Protein AF-A0A1V6I332-F1 (afdb_monomer)

Solvent-accessible surface area (backbone atoms only — not comparable to full-atom values): 6057 Å² total; per-residue (Å²): 134,93,78,74,66,45,33,38,35,28,44,99,87,45,83,75,46,54,24,52,80,88,36,74,73,54,92,94,61,87,78,92,80,90,77,53,71,57,43,47,70,26,40,96,74,35,56,87,47,62,76,61,96,73,86,84,90,70,95,74,50,70,67,56,54,52,52,52,52,51,51,55,33,49,78,67,78,43,82,92,74,92,71,96,77,66,43,69,42,82,103

Sequence (91 aa):
MPIAGLQIIANATTLRRALINGKEIAENQYYWVATSNYLANGGDNLTGLLNPIKRIDTPFLIRDIIIEHYKLLTSQNKTAFAKIDGRFMYE

Structure (mmCIF, N/CA/C/O backbone):
data_AF-A0A1V6I332-F1
#
_entry.id   AF-A0A1V6I332-F1
#
loop_
_atom_site.group_PDB
_atom_site.id
_atom_site.type_symbol
_atom_site.label_atom_id
_atom_site.label_alt_id
_atom_site.label_comp_id
_atom_site.label_asym_id
_atom_site.label_entity_id
_atom_site.label_seq_id
_atom_site.pdbx_PDB_ins_code
_atom_site.Cartn_x
_atom_site.Cartn_y
_atom_site.Cartn_z
_atom_site.occupancy
_atom_site.B_iso_or_equiv
_atom_site.auth_seq_id
_atom_site.auth_comp_id
_atom_site.auth_asym_id
_atom_site.auth_atom_id
_atom_site.pdbx_PDB_model_num
ATOM 1 N N . MET A 1 1 ? 8.005 0.775 4.599 1.00 70.94 1 MET A N 1
ATOM 2 C CA . MET A 1 1 ? 6.594 1.093 4.279 1.00 70.94 1 MET A CA 1
ATO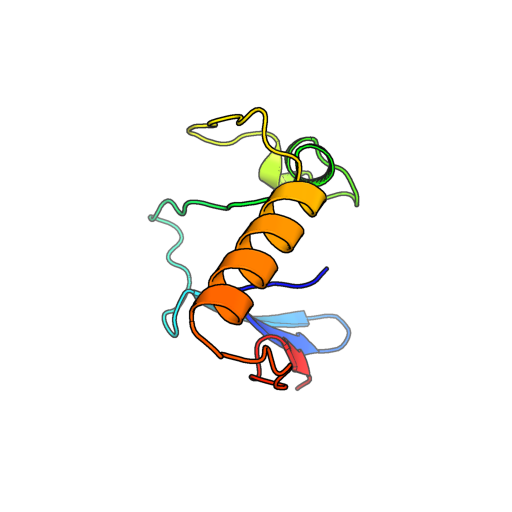M 3 C C . MET A 1 1 ? 5.727 -0.161 4.421 1.00 70.94 1 MET A C 1
ATOM 5 O O . MET A 1 1 ? 6.110 -1.184 3.863 1.00 70.94 1 MET A O 1
ATOM 9 N N . PRO A 1 2 ? 4.628 -0.149 5.199 1.00 87.44 2 PRO A N 1
ATOM 10 C CA . PRO A 1 2 ? 3.693 -1.275 5.243 1.00 87.44 2 PRO A CA 1
ATOM 11 C C . PRO A 1 2 ? 2.937 -1.396 3.912 1.00 87.44 2 PRO A C 1
ATOM 13 O O . PRO A 1 2 ? 2.661 -0.390 3.263 1.00 87.44 2 PRO A O 1
ATOM 16 N N . ILE A 1 3 ? 2.583 -2.619 3.524 1.00 92.88 3 ILE A N 1
ATOM 17 C CA . ILE A 1 3 ? 1.849 -2.924 2.285 1.00 92.88 3 ILE A CA 1
ATOM 18 C C . ILE A 1 3 ? 0.623 -3.788 2.592 1.00 92.88 3 ILE A C 1
ATOM 20 O O . ILE A 1 3 ? 0.554 -4.414 3.650 1.00 92.88 3 ILE A O 1
ATOM 24 N N . ALA A 1 4 ? -0.350 -3.821 1.685 1.00 93.19 4 ALA A N 1
ATOM 25 C CA . ALA A 1 4 ? -1.520 -4.699 1.729 1.00 93.19 4 ALA A CA 1
ATOM 26 C C . ALA A 1 4 ? -1.897 -5.108 0.299 1.00 93.19 4 ALA A C 1
ATOM 28 O O . ALA A 1 4 ? -1.694 -4.331 -0.630 1.00 93.19 4 ALA A O 1
ATOM 29 N N . GLY A 1 5 ? -2.385 -6.338 0.109 1.00 93.81 5 GLY A N 1
ATOM 30 C CA . GLY A 1 5 ? -2.675 -6.901 -1.221 1.00 93.81 5 GLY A CA 1
ATOM 31 C C . GLY A 1 5 ? -1.437 -7.220 -2.075 1.00 93.81 5 GLY A C 1
ATOM 32 O O . GLY A 1 5 ? -1.566 -7.906 -3.084 1.00 93.81 5 GLY A O 1
ATOM 33 N N . LEU A 1 6 ? -0.251 -6.771 -1.653 1.00 95.25 6 LEU A N 1
ATOM 34 C CA . LEU A 1 6 ? 1.045 -7.055 -2.259 1.00 95.25 6 LEU A CA 1
ATOM 35 C C . LEU A 1 6 ? 1.833 -8.047 -1.391 1.00 95.25 6 LEU A C 1
ATOM 37 O O . LEU A 1 6 ? 1.849 -7.924 -0.163 1.00 95.25 6 LEU A O 1
ATOM 41 N N . GLN A 1 7 ? 2.516 -8.981 -2.043 1.00 96.38 7 GLN A N 1
ATOM 42 C CA . GLN A 1 7 ? 3.559 -9.817 -1.463 1.00 96.38 7 GLN A CA 1
ATOM 43 C C . GLN A 1 7 ? 4.884 -9.535 -2.174 1.00 96.38 7 GLN A C 1
ATOM 45 O O . GLN A 1 7 ? 4.942 -9.569 -3.399 1.00 96.38 7 GLN A O 1
ATOM 50 N N . ILE A 1 8 ? 5.935 -9.256 -1.408 1.00 95.62 8 ILE A N 1
ATOM 51 C CA . ILE A 1 8 ? 7.293 -8.992 -1.887 1.00 95.62 8 ILE A CA 1
ATOM 52 C C . ILE A 1 8 ? 8.215 -10.078 -1.344 1.00 95.62 8 ILE A C 1
ATOM 54 O O . ILE A 1 8 ? 8.251 -10.317 -0.138 1.00 95.62 8 ILE A O 1
ATOM 58 N N . ILE A 1 9 ? 8.985 -10.689 -2.238 1.00 95.94 9 ILE A N 1
ATOM 59 C CA . ILE A 1 9 ? 10.065 -11.616 -1.904 1.00 95.94 9 ILE A CA 1
ATOM 60 C C . ILE A 1 9 ? 11.358 -10.984 -2.406 1.00 95.94 9 ILE A C 1
ATOM 62 O O . ILE A 1 9 ? 11.495 -10.709 -3.603 1.00 95.94 9 ILE A O 1
ATOM 66 N N . ALA A 1 10 ? 12.282 -10.690 -1.499 1.00 96.31 10 ALA A N 1
ATOM 67 C CA . ALA A 1 10 ? 13.496 -9.947 -1.814 1.00 96.31 10 ALA A CA 1
ATOM 68 C C . ALA A 1 10 ? 14.658 -10.345 -0.902 1.00 96.31 10 ALA A C 1
ATOM 70 O O . ALA A 1 10 ? 14.457 -10.915 0.164 1.00 96.31 10 ALA A O 1
ATOM 71 N N . ASN A 1 11 ? 15.870 -9.988 -1.310 1.00 95.25 11 ASN A N 1
ATOM 72 C CA . ASN A 1 11 ? 17.063 -10.060 -0.473 1.00 95.25 11 ASN A CA 1
ATOM 73 C C . ASN A 1 11 ? 17.619 -8.655 -0.218 1.00 95.25 11 ASN A C 1
ATOM 75 O O . ASN A 1 11 ? 16.967 -7.663 -0.543 1.00 95.25 11 ASN A O 1
ATOM 79 N N . ALA A 1 12 ? 18.825 -8.557 0.350 1.00 92.00 12 ALA A N 1
ATOM 80 C CA . ALA A 1 12 ? 19.451 -7.278 0.689 1.00 92.00 12 ALA A CA 1
ATOM 81 C C . ALA A 1 12 ? 19.481 -6.256 -0.464 1.00 92.00 12 ALA A C 1
ATOM 83 O O . ALA A 1 12 ? 19.414 -5.057 -0.208 1.00 92.00 12 ALA A O 1
ATOM 84 N N . THR A 1 13 ? 19.595 -6.705 -1.716 1.00 93.50 13 THR A N 1
ATOM 85 C CA . THR A 1 13 ? 19.794 -5.816 -2.875 1.00 93.50 13 THR A CA 1
ATOM 86 C C . THR A 1 13 ? 18.880 -6.111 -4.060 1.00 93.50 13 THR A C 1
ATOM 88 O O . THR A 1 13 ? 18.839 -5.326 -5.003 1.00 93.50 13 THR A O 1
ATOM 91 N N . THR A 1 14 ? 18.161 -7.234 -4.047 1.00 95.31 14 THR A N 1
ATOM 92 C CA . THR A 1 14 ? 17.463 -7.762 -5.222 1.00 95.31 14 THR A CA 1
ATOM 93 C C . THR A 1 14 ? 16.010 -8.086 -4.903 1.00 95.31 14 THR A C 1
ATOM 95 O O . THR A 1 14 ? 15.721 -8.864 -3.993 1.00 95.31 14 THR A O 1
ATOM 98 N N . LEU A 1 15 ? 15.095 -7.558 -5.715 1.00 94.38 15 LEU A N 1
ATOM 99 C CA . LEU A 1 15 ? 13.711 -8.020 -5.772 1.00 94.38 15 LEU A CA 1
ATOM 100 C C . LEU A 1 15 ? 13.656 -9.354 -6.532 1.00 94.38 15 LEU A C 1
ATOM 102 O O . LEU A 1 15 ? 14.074 -9.421 -7.685 1.00 94.38 15 LEU A O 1
ATOM 106 N N . ARG A 1 16 ? 13.147 -10.415 -5.898 1.00 95.50 16 ARG A N 1
ATOM 107 C CA . ARG A 1 16 ? 12.983 -11.738 -6.528 1.00 95.50 16 ARG A CA 1
ATOM 108 C C . ARG A 1 16 ? 11.599 -11.916 -7.130 1.00 95.50 16 ARG A C 1
ATOM 110 O O . ARG A 1 16 ? 11.481 -12.471 -8.219 1.00 95.50 16 ARG A O 1
ATOM 117 N N . ARG A 1 17 ? 10.560 -11.487 -6.411 1.00 95.38 17 ARG A N 1
ATOM 118 C CA . ARG A 1 17 ? 9.166 -11.615 -6.846 1.00 95.38 17 ARG A CA 1
ATOM 119 C C . ARG A 1 17 ? 8.287 -10.557 -6.201 1.00 95.38 17 ARG A C 1
ATOM 121 O O . ARG A 1 17 ? 8.505 -10.186 -5.047 1.00 95.38 17 ARG A O 1
ATOM 128 N N . ALA A 1 18 ? 7.270 -10.123 -6.934 1.00 95.25 18 ALA A N 1
ATOM 129 C CA . ALA A 1 18 ? 6.214 -9.266 -6.425 1.00 95.25 18 ALA A CA 1
ATOM 130 C C . ALA A 1 18 ? 4.863 -9.779 -6.935 1.00 95.25 18 ALA A C 1
ATOM 132 O O . ALA A 1 18 ? 4.675 -9.945 -8.136 1.00 95.25 18 ALA A O 1
ATOM 133 N N . LEU A 1 19 ? 3.928 -10.034 -6.021 1.00 96.19 19 LEU A N 1
ATOM 134 C CA . LEU A 1 19 ? 2.616 -10.595 -6.337 1.00 96.19 19 LEU A CA 1
ATOM 135 C C . LEU A 1 19 ? 1.511 -9.673 -5.836 1.00 96.19 19 LEU A C 1
ATOM 137 O O . LEU A 1 19 ? 1.529 -9.275 -4.674 1.00 96.19 19 LEU A O 1
ATOM 141 N N . ILE A 1 20 ? 0.503 -9.406 -6.663 1.00 95.88 20 ILE A N 1
ATOM 142 C CA . ILE A 1 20 ? -0.734 -8.739 -6.246 1.00 95.88 20 ILE A CA 1
ATOM 143 C C . ILE A 1 20 ? -1.821 -9.804 -6.113 1.00 95.88 20 ILE A C 1
ATOM 145 O O . ILE A 1 20 ? -2.168 -10.478 -7.083 1.00 95.88 20 ILE A O 1
ATOM 149 N N . AS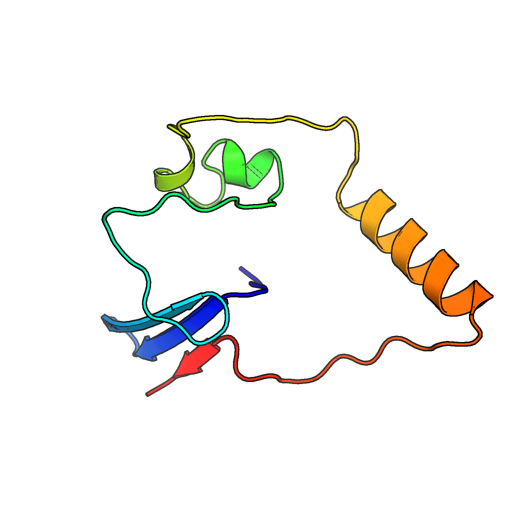N A 1 21 ? -2.354 -9.979 -4.902 1.00 92.25 21 ASN A N 1
ATOM 150 C CA . ASN A 1 21 ? -3.349 -11.008 -4.572 1.00 92.25 21 ASN A CA 1
ATOM 151 C C . ASN A 1 21 ? -2.945 -12.421 -5.048 1.00 92.25 21 ASN A C 1
ATOM 153 O O . ASN A 1 21 ? -3.765 -13.169 -5.582 1.00 92.25 21 ASN A O 1
ATOM 157 N N . GLY A 1 22 ? -1.663 -12.770 -4.889 1.00 94.00 22 GLY A N 1
ATOM 158 C CA . GLY A 1 22 ? -1.113 -14.079 -5.261 1.00 94.00 22 GLY A CA 1
ATOM 159 C C . GLY A 1 22 ? -0.835 -14.277 -6.756 1.00 94.00 22 GLY A C 1
ATOM 160 O O . GLY A 1 22 ? -0.471 -15.380 -7.152 1.00 94.00 22 GLY A O 1
ATOM 161 N N . LYS A 1 23 ? -0.992 -13.241 -7.590 1.00 95.31 23 LYS A N 1
ATOM 162 C CA . LYS A 1 23 ? -0.679 -13.279 -9.026 1.00 95.31 23 LYS A CA 1
ATOM 163 C C . LYS A 1 23 ? 0.511 -12.383 -9.343 1.00 95.31 23 LYS A C 1
ATOM 165 O O . LYS A 1 23 ? 0.642 -11.319 -8.743 1.00 95.31 23 LYS A O 1
ATOM 170 N N . GLU A 1 24 ? 1.338 -12.803 -10.296 1.00 95.50 24 GLU A N 1
ATOM 171 C CA . GLU A 1 24 ? 2.429 -11.975 -10.822 1.00 95.50 24 GLU A CA 1
ATOM 172 C C . GLU A 1 24 ? 1.892 -10.636 -11.334 1.00 95.50 24 GLU A C 1
ATOM 174 O O . GLU A 1 24 ? 0.790 -10.554 -11.891 1.00 95.50 24 GLU A O 1
ATOM 179 N N . ILE A 1 25 ? 2.677 -9.583 -11.122 1.00 94.56 25 ILE A N 1
ATOM 180 C CA . ILE A 1 25 ? 2.370 -8.262 -11.666 1.00 94.56 25 ILE A CA 1
ATOM 181 C C . ILE A 1 25 ? 2.515 -8.333 -13.186 1.00 94.56 25 ILE A C 1
ATOM 183 O O . ILE A 1 25 ? 3.552 -8.740 -13.704 1.00 94.56 25 ILE A O 1
ATOM 187 N N . ALA A 1 26 ? 1.469 -7.934 -13.904 1.00 93.75 26 ALA A N 1
ATOM 188 C CA . ALA A 1 26 ? 1.473 -7.893 -15.356 1.00 93.75 26 ALA A CA 1
ATOM 189 C C . ALA A 1 26 ? 1.777 -6.470 -15.834 1.00 93.75 26 ALA A C 1
ATOM 191 O O . ALA A 1 26 ? 1.049 -5.534 -15.507 1.00 93.75 26 ALA A O 1
ATOM 192 N N . GLU A 1 27 ? 2.827 -6.311 -16.640 1.00 89.88 27 GLU A N 1
ATOM 193 C CA . GLU A 1 27 ? 3.279 -5.000 -17.137 1.00 89.88 27 GLU A CA 1
ATOM 194 C C . GLU A 1 27 ? 2.240 -4.286 -18.013 1.00 89.88 27 GLU A C 1
ATOM 196 O O . GLU A 1 27 ? 2.220 -3.062 -18.101 1.00 89.88 27 GLU A O 1
ATOM 201 N N . ASN A 1 28 ? 1.346 -5.045 -18.645 1.00 93.88 28 ASN A N 1
ATOM 202 C CA . ASN A 1 28 ? 0.282 -4.529 -19.502 1.00 93.88 28 ASN A CA 1
ATOM 203 C C . ASN A 1 28 ? -1.045 -4.290 -18.759 1.00 93.88 28 ASN A C 1
ATOM 205 O O . ASN A 1 28 ? -2.085 -4.141 -19.4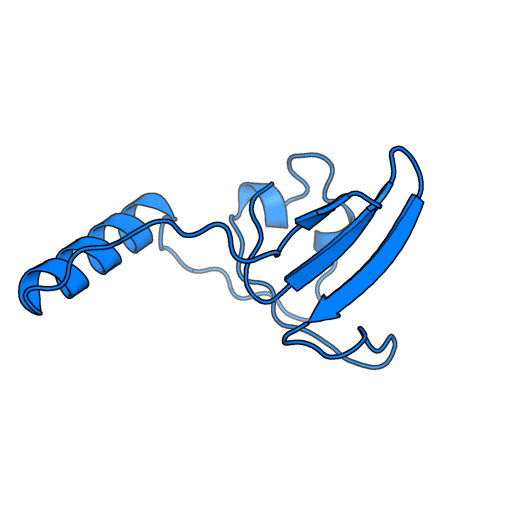03 1.00 93.88 28 ASN A O 1
ATOM 209 N N . GLN A 1 29 ? -1.032 -4.278 -17.423 1.00 94.56 29 GLN A N 1
ATOM 210 C CA . GLN A 1 29 ? -2.212 -4.027 -16.599 1.00 94.56 29 GLN A CA 1
ATOM 211 C C . GLN A 1 29 ? -2.054 -2.777 -15.738 1.00 94.56 29 GLN A C 1
ATOM 213 O O . GLN A 1 29 ? -0.961 -2.398 -15.322 1.00 94.56 29 GLN A O 1
ATOM 218 N N . TYR A 1 30 ? -3.189 -2.150 -15.436 1.00 95.06 30 TYR A N 1
ATOM 219 C CA . TYR A 1 30 ? -3.263 -1.009 -14.533 1.00 95.06 30 TYR A CA 1
ATOM 220 C C . TYR A 1 30 ? -3.849 -1.428 -13.193 1.00 95.06 30 TYR A C 1
ATOM 222 O O . TYR A 1 30 ? -4.833 -2.166 -13.130 1.00 95.06 30 TYR A O 1
ATOM 230 N N . TYR A 1 31 ? -3.261 -0.907 -12.120 1.00 95.44 31 TYR A N 1
ATOM 231 C CA . TYR A 1 31 ? -3.630 -1.240 -10.752 1.00 95.44 31 TYR A CA 1
ATOM 232 C C . TYR A 1 31 ? -4.020 0.020 -9.990 1.00 95.44 31 TYR A C 1
ATOM 234 O O . TYR A 1 31 ? -3.381 1.065 -10.108 1.00 95.44 31 TYR A O 1
ATOM 242 N N . TRP A 1 32 ? -5.063 -0.094 -9.172 1.00 95.75 32 TRP A N 1
ATOM 243 C CA . TRP A 1 32 ? -5.398 0.940 -8.203 1.00 95.75 32 TRP A CA 1
ATOM 244 C C . TRP A 1 32 ? -4.507 0.808 -6.974 1.00 95.75 32 TRP A C 1
ATOM 246 O O . TRP A 1 32 ? -4.391 -0.271 -6.395 1.00 95.75 32 TRP A O 1
ATOM 256 N N . VAL A 1 33 ? -3.926 1.928 -6.549 1.00 95.06 33 VAL A N 1
ATOM 257 C CA . VAL A 1 33 ? -3.150 2.032 -5.312 1.00 95.06 33 VAL A CA 1
ATOM 258 C C . VAL A 1 33 ? -3.850 3.023 -4.390 1.00 95.06 33 VAL A C 1
ATOM 260 O O . VAL A 1 33 ? -4.054 4.178 -4.756 1.00 95.06 33 VAL A O 1
ATOM 263 N N . ALA A 1 34 ? -4.210 2.574 -3.189 1.00 95.19 34 ALA A N 1
ATOM 264 C CA . ALA A 1 34 ? -4.674 3.447 -2.118 1.00 95.19 34 ALA A CA 1
ATOM 265 C C . ALA A 1 34 ? -3.481 3.818 -1.228 1.00 95.19 34 ALA A C 1
ATOM 267 O O . ALA A 1 34 ? -2.811 2.937 -0.691 1.00 95.19 34 ALA A O 1
ATOM 268 N N . THR A 1 35 ? -3.192 5.110 -1.087 1.00 95.50 35 THR A N 1
ATOM 269 C CA . THR A 1 35 ? -2.037 5.597 -0.319 1.00 95.50 35 THR A CA 1
ATOM 270 C C . THR A 1 35 ? -2.284 7.005 0.236 1.00 95.50 35 THR A C 1
ATOM 272 O O . THR A 1 35 ? -3.322 7.610 -0.030 1.00 95.50 35 THR A O 1
ATOM 275 N N . SER A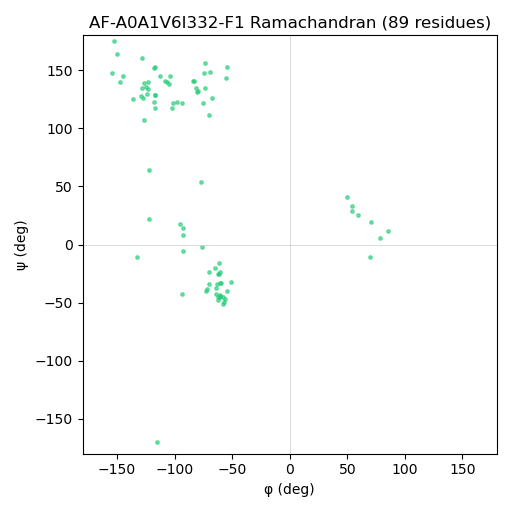 1 36 ? -1.352 7.525 1.037 1.00 95.50 36 SER A N 1
ATOM 276 C CA . SER A 1 36 ? -1.409 8.898 1.547 1.00 95.50 36 SER A CA 1
ATOM 277 C C . SER A 1 36 ? -1.086 9.917 0.456 1.00 95.50 36 SER A C 1
ATOM 279 O O . SER A 1 36 ? -0.345 9.627 -0.483 1.00 95.50 36 SER A O 1
ATOM 281 N N . ASN A 1 37 ? -1.558 11.154 0.621 1.00 95.44 37 ASN A N 1
ATOM 282 C CA . ASN A 1 37 ? -1.137 12.259 -0.241 1.00 95.44 37 ASN A CA 1
ATOM 283 C C . ASN A 1 37 ? 0.385 12.498 -0.184 1.00 95.44 37 ASN A C 1
ATOM 285 O O . ASN A 1 37 ? 0.973 12.839 -1.201 1.00 95.44 37 ASN A O 1
ATOM 289 N N . TYR A 1 38 ? 1.029 12.270 0.967 1.00 95.50 38 TYR A N 1
ATOM 290 C CA . TYR A 1 38 ? 2.482 12.358 1.121 1.00 95.50 38 TYR A CA 1
ATOM 291 C C . TYR A 1 38 ? 3.208 11.414 0.154 1.00 95.50 38 TYR A C 1
ATOM 293 O O . TYR A 1 38 ? 4.058 11.861 -0.609 1.00 95.50 38 TYR A O 1
ATOM 301 N N . LEU A 1 39 ? 2.829 10.132 0.127 1.00 96.06 39 LEU A N 1
ATOM 302 C CA . LEU A 1 39 ? 3.452 9.144 -0.759 1.00 96.06 39 LEU A CA 1
ATOM 303 C C . LEU A 1 39 ? 3.033 9.338 -2.223 1.00 96.06 39 LEU A C 1
ATOM 305 O O . LEU A 1 39 ? 3.877 9.257 -3.110 1.00 96.06 39 LEU A O 1
ATOM 309 N N . ALA A 1 40 ? 1.761 9.658 -2.487 1.00 96.06 40 ALA A N 1
ATOM 310 C CA . ALA A 1 40 ? 1.276 9.950 -3.841 1.00 96.06 40 ALA A CA 1
ATOM 311 C C . ALA A 1 40 ? 1.976 11.163 -4.480 1.00 96.06 40 ALA A C 1
ATOM 313 O O . ALA A 1 40 ? 2.060 11.256 -5.700 1.00 96.06 40 ALA A O 1
ATOM 314 N N . ASN A 1 41 ? 2.485 12.085 -3.659 1.00 96.38 41 ASN A N 1
ATOM 315 C CA . ASN A 1 41 ? 3.233 13.261 -4.098 1.00 96.38 41 ASN A CA 1
ATOM 316 C C . ASN A 1 41 ? 4.761 13.049 -4.064 1.00 96.38 41 ASN A C 1
ATOM 318 O O . ASN A 1 41 ? 5.510 14.022 -4.087 1.00 96.38 41 ASN A O 1
ATOM 322 N N . GLY A 1 42 ? 5.240 11.800 -4.007 1.00 96.38 42 GLY A N 1
ATOM 323 C CA . GLY A 1 42 ? 6.669 11.474 -4.098 1.00 96.38 42 GLY A CA 1
ATOM 324 C C . GLY A 1 42 ? 7.441 11.541 -2.779 1.00 96.38 42 GLY A C 1
ATOM 325 O O . GLY A 1 42 ? 8.670 11.465 -2.786 1.00 96.38 42 GLY A O 1
ATOM 326 N N . GLY A 1 43 ? 6.746 11.654 -1.644 1.00 96.50 43 GLY A N 1
ATOM 327 C CA . GLY A 1 43 ? 7.349 11.450 -0.329 1.00 96.50 43 GLY A CA 1
ATOM 328 C C . GLY A 1 43 ? 8.050 10.091 -0.235 1.00 96.50 43 GLY A C 1
ATOM 329 O O . GLY A 1 43 ? 7.699 9.148 -0.946 1.00 96.50 43 GLY A O 1
ATOM 330 N N . ASP A 1 44 ? 9.065 9.998 0.626 1.00 94.69 44 ASP A N 1
ATOM 331 C CA . ASP A 1 44 ? 9.918 8.804 0.772 1.00 94.69 44 ASP A CA 1
ATOM 332 C C . ASP A 1 44 ? 10.547 8.318 -0.556 1.00 94.69 44 ASP A C 1
ATOM 334 O O . ASP A 1 44 ? 10.795 7.133 -0.762 1.00 94.69 44 ASP A O 1
ATOM 338 N N . ASN A 1 45 ? 10.770 9.251 -1.492 1.00 94.88 45 ASN A N 1
ATOM 339 C CA . ASN A 1 45 ? 11.309 8.996 -2.829 1.00 94.88 45 ASN A CA 1
ATOM 340 C C . ASN A 1 45 ? 10.466 8.023 -3.687 1.00 94.88 45 ASN A C 1
ATOM 342 O O . ASN A 1 45 ? 10.982 7.409 -4.621 1.00 94.88 45 ASN A O 1
ATOM 346 N N . LEU A 1 46 ? 9.154 7.904 -3.429 1.00 93.38 46 LEU A N 1
ATOM 347 C CA . LEU A 1 46 ? 8.218 7.133 -4.264 1.00 93.38 46 LEU A CA 1
ATOM 348 C C . LEU A 1 46 ? 7.832 7.886 -5.548 1.00 93.38 46 LEU A C 1
ATOM 350 O O . LEU A 1 46 ? 6.659 8.075 -5.871 1.00 93.38 46 LEU A O 1
ATOM 354 N N . THR A 1 47 ? 8.837 8.304 -6.315 1.00 96.19 47 THR A N 1
ATOM 355 C CA . THR A 1 47 ? 8.674 9.064 -7.565 1.00 96.19 47 THR A CA 1
ATOM 356 C C . THR A 1 47 ? 7.878 8.304 -8.629 1.00 96.19 47 THR A C 1
ATOM 358 O O . THR A 1 47 ? 7.223 8.924 -9.466 1.00 96.19 47 THR A O 1
ATOM 361 N N . GLY A 1 48 ? 7.840 6.969 -8.551 1.00 92.12 48 GLY A N 1
ATOM 362 C CA . GLY A 1 48 ? 7.022 6.116 -9.419 1.00 92.12 48 GLY A CA 1
ATOM 363 C C . GLY A 1 48 ? 5.508 6.354 -9.316 1.00 92.12 48 GLY A C 1
ATOM 364 O O . GLY A 1 48 ? 4.775 5.943 -10.209 1.00 92.12 48 GLY A O 1
ATOM 365 N N . LEU A 1 49 ? 5.026 7.040 -8.271 1.00 95.19 49 LEU A N 1
ATOM 366 C CA . LEU A 1 49 ? 3.605 7.369 -8.098 1.00 95.19 49 LEU A CA 1
ATOM 367 C C . LEU A 1 49 ? 3.207 8.743 -8.661 1.00 95.19 49 LEU A C 1
ATOM 369 O O . LEU A 1 49 ? 2.021 9.063 -8.677 1.00 95.19 49 LEU A O 1
ATOM 373 N N . LEU A 1 50 ? 4.164 9.552 -9.133 1.00 96.69 50 LEU A N 1
ATOM 374 C CA . LEU A 1 50 ? 3.919 10.947 -9.526 1.00 96.69 50 LEU A CA 1
ATOM 375 C C . LEU A 1 50 ? 3.084 11.103 -10.803 1.00 96.69 50 LEU A C 1
ATOM 377 O O . LEU A 1 50 ? 2.448 12.137 -10.989 1.00 96.69 50 LEU A O 1
ATOM 381 N N . ASN A 1 51 ? 3.073 10.087 -11.670 1.00 96.38 51 ASN A N 1
ATOM 382 C CA . ASN A 1 51 ? 2.426 10.139 -12.982 1.00 96.38 51 ASN A CA 1
ATOM 383 C C . ASN A 1 51 ? 1.361 9.036 -13.136 1.00 96.38 51 ASN A C 1
ATOM 385 O O . ASN A 1 51 ? 1.526 8.132 -13.959 1.00 96.38 51 ASN A O 1
ATOM 389 N N . PRO A 1 52 ? 0.275 9.051 -12.341 1.00 96.31 52 PRO A N 1
ATOM 390 C CA . PRO A 1 52 ? -0.783 8.066 -12.478 1.00 96.31 52 PRO A CA 1
ATOM 391 C C . PRO A 1 52 ? -1.640 8.364 -13.714 1.00 96.31 52 PRO A C 1
ATOM 393 O O . PRO A 1 52 ? -1.909 9.517 -14.041 1.00 96.31 52 PRO A O 1
ATOM 396 N N . ILE A 1 53 ? -2.170 7.318 -14.347 1.00 97.12 53 ILE A N 1
ATOM 397 C CA . ILE A 1 53 ? -3.143 7.458 -15.450 1.00 97.12 53 ILE A CA 1
ATOM 398 C C . ILE A 1 53 ? -4.432 8.119 -14.958 1.00 97.12 53 ILE A C 1
ATOM 400 O O . ILE A 1 53 ? -5.090 8.863 -15.684 1.00 97.12 53 ILE A O 1
ATOM 404 N N . LYS A 1 54 ? -4.802 7.839 -13.706 1.00 97.62 54 LYS A N 1
ATOM 405 C CA . LYS A 1 54 ? -5.939 8.449 -13.030 1.00 97.62 54 LYS A CA 1
ATOM 406 C C . LYS A 1 54 ? -5.652 8.582 -11.543 1.00 97.62 54 LYS A C 1
ATOM 408 O O . LYS A 1 54 ? -5.137 7.657 -10.921 1.00 97.62 54 LYS A O 1
ATOM 413 N N . ARG A 1 55 ? -6.056 9.715 -10.970 1.00 97.50 55 ARG A N 1
ATOM 414 C CA . ARG A 1 55 ? -5.976 10.000 -9.538 1.00 97.50 55 ARG A CA 1
ATOM 415 C C . ARG A 1 55 ? -7.342 10.424 -9.015 1.00 97.50 55 ARG A C 1
ATOM 417 O O . ARG A 1 55 ? -8.063 11.160 -9.685 1.00 97.50 55 ARG A O 1
ATOM 424 N N . ILE A 1 56 ? -7.691 9.928 -7.834 1.00 97.81 56 ILE A N 1
ATOM 425 C CA . ILE A 1 56 ? -8.884 10.332 -7.092 1.00 97.81 56 ILE A CA 1
ATOM 426 C C . ILE A 1 56 ? -8.404 10.726 -5.701 1.00 97.81 56 ILE A C 1
ATOM 428 O O . ILE A 1 56 ? -8.017 9.863 -4.915 1.00 97.81 56 ILE A O 1
ATOM 432 N N . ASP A 1 57 ? -8.401 12.023 -5.416 1.00 97.00 57 ASP A N 1
ATOM 433 C CA . ASP A 1 57 ? -8.118 12.519 -4.075 1.00 97.00 57 ASP A CA 1
ATOM 434 C C . ASP A 1 57 ? -9.395 12.493 -3.232 1.00 97.00 57 ASP A C 1
ATOM 436 O O . ASP A 1 57 ? -10.491 12.797 -3.707 1.00 97.00 57 ASP A O 1
ATOM 440 N N . THR A 1 58 ? -9.249 12.119 -1.963 1.00 95.50 58 THR A N 1
ATOM 441 C CA . THR A 1 58 ? -10.342 12.128 -0.985 1.00 95.50 58 THR A CA 1
ATOM 442 C C . THR A 1 58 ? -10.007 13.112 0.133 1.00 95.50 58 THR A C 1
ATOM 444 O O . THR A 1 58 ? -8.825 13.321 0.415 1.00 95.50 58 THR A O 1
ATOM 447 N N . PRO A 1 59 ? -11.007 13.697 0.813 1.00 95.62 59 PRO A N 1
ATOM 448 C CA . PRO A 1 59 ? -10.757 14.577 1.952 1.00 95.62 59 PRO A CA 1
ATOM 449 C C . PRO A 1 59 ? -10.387 13.805 3.231 1.00 95.62 59 PRO A C 1
ATOM 451 O O . PRO A 1 59 ? -10.145 14.419 4.268 1.00 95.62 59 PRO A O 1
ATOM 454 N N . PHE A 1 60 ? -10.382 12.469 3.197 1.00 95.94 60 PHE A N 1
ATOM 455 C CA . PHE A 1 60 ? -10.200 11.642 4.382 1.00 95.94 60 PHE A CA 1
ATOM 456 C C . PHE A 1 60 ? -8.730 11.538 4.783 1.00 95.94 60 PHE A C 1
ATOM 458 O O . PHE A 1 60 ? -7.860 11.198 3.979 1.00 95.94 60 PHE A O 1
ATOM 465 N N . LEU A 1 61 ? -8.457 11.755 6.068 1.00 95.19 61 LEU A N 1
ATOM 466 C CA . LEU A 1 61 ? -7.147 11.491 6.647 1.00 95.19 61 LEU A CA 1
ATOM 467 C C . LEU A 1 61 ? -7.037 10.009 7.022 1.00 95.19 61 LEU A C 1
ATOM 469 O O . LEU A 1 61 ? -7.971 9.430 7.575 1.00 95.19 61 LEU A O 1
ATOM 473 N N . ILE A 1 62 ? -5.865 9.403 6.801 1.00 93.44 62 ILE A N 1
ATOM 474 C CA . ILE A 1 62 ? -5.610 7.988 7.143 1.00 93.44 62 ILE A CA 1
ATOM 475 C C . ILE A 1 62 ? -5.925 7.698 8.614 1.00 93.44 62 ILE A C 1
ATOM 477 O O . ILE A 1 62 ? -6.506 6.661 8.926 1.00 93.44 62 ILE A O 1
ATOM 481 N N . ARG A 1 63 ? -5.584 8.625 9.517 1.00 95.88 63 ARG A N 1
ATOM 482 C CA . ARG A 1 63 ? -5.905 8.513 10.946 1.00 95.88 63 ARG A CA 1
ATOM 483 C C . ARG A 1 63 ? -7.405 8.325 11.167 1.00 95.88 63 ARG A C 1
ATOM 485 O O . ARG A 1 63 ? -7.795 7.451 11.933 1.00 95.88 63 ARG A O 1
ATOM 492 N N . ASP A 1 64 ? -8.220 9.129 10.497 1.00 97.12 64 ASP A N 1
ATOM 493 C CA . ASP A 1 64 ? -9.664 9.130 10.701 1.00 97.12 64 ASP A CA 1
ATOM 494 C C . ASP A 1 64 ? -10.272 7.847 10.112 1.00 97.12 64 ASP A C 1
ATOM 496 O O . ASP A 1 64 ? -11.090 7.207 10.765 1.00 97.12 64 ASP A O 1
ATOM 500 N N . ILE A 1 65 ? -9.770 7.375 8.962 1.00 95.69 65 ILE A N 1
ATOM 501 C CA . ILE A 1 65 ? -10.140 6.068 8.386 1.00 95.69 65 ILE A CA 1
ATOM 502 C C . ILE A 1 65 ? -9.837 4.923 9.364 1.00 95.69 65 ILE A C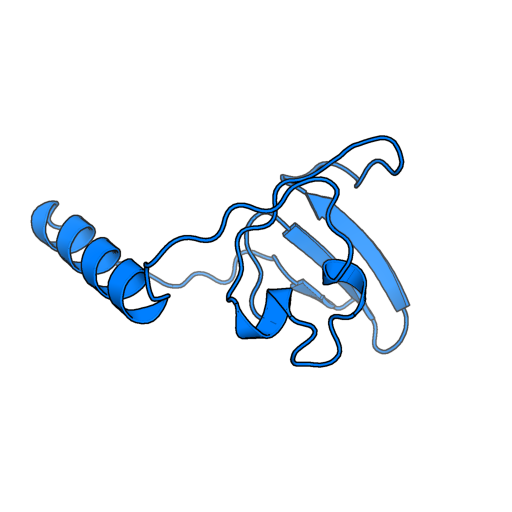 1
ATOM 504 O O . ILE A 1 65 ? -10.672 4.039 9.557 1.00 95.69 65 ILE A O 1
ATOM 508 N N . ILE A 1 66 ? -8.658 4.929 9.996 1.00 95.06 66 ILE A N 1
ATOM 509 C CA . ILE A 1 66 ? -8.285 3.914 1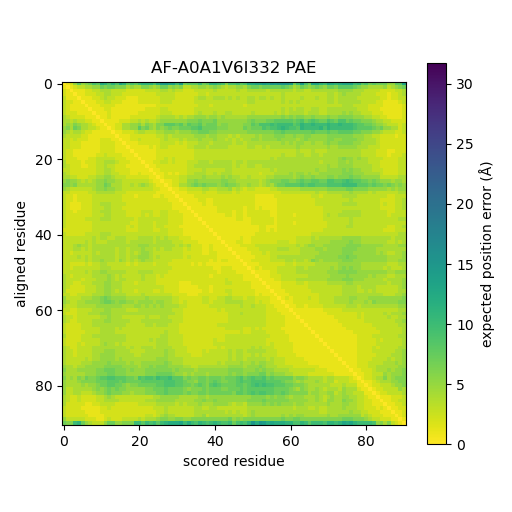0.990 1.00 95.06 66 ILE A CA 1
ATOM 510 C C . ILE A 1 66 ? -9.238 3.978 12.191 1.00 95.06 66 ILE A C 1
ATOM 512 O O . ILE A 1 66 ? -9.766 2.944 12.595 1.00 95.06 66 ILE A O 1
ATOM 516 N N . ILE A 1 67 ? -9.499 5.168 12.740 1.00 97.12 67 ILE A N 1
ATOM 517 C CA . ILE A 1 67 ? -10.416 5.345 13.878 1.00 97.12 67 ILE A CA 1
ATOM 518 C C . ILE A 1 67 ? -11.810 4.800 13.547 1.00 97.12 67 ILE A C 1
ATOM 520 O O . ILE A 1 67 ? -12.355 4.013 14.322 1.00 97.12 67 ILE A O 1
ATOM 524 N N . GLU A 1 68 ? -12.375 5.169 12.396 1.00 97.19 68 GLU A N 1
ATOM 525 C CA . GLU A 1 68 ? -13.699 4.699 11.978 1.00 97.19 68 GLU A CA 1
ATOM 526 C C . GLU A 1 68 ? -13.727 3.182 11.748 1.00 97.19 68 GLU A C 1
ATOM 528 O O . GLU A 1 68 ? -14.681 2.511 12.149 1.00 97.19 68 GLU A O 1
ATOM 533 N N . HIS A 1 69 ? -12.653 2.600 11.207 1.00 95.94 69 HIS A N 1
ATOM 534 C CA . HIS A 1 69 ? -12.532 1.148 11.081 1.00 95.94 69 HIS A CA 1
ATOM 535 C C . HIS A 1 69 ? -12.583 0.439 12.445 1.00 95.94 69 HIS A C 1
ATOM 537 O O . HIS A 1 69 ? -13.313 -0.539 12.610 1.00 95.94 69 HIS A O 1
ATOM 543 N N . TYR A 1 70 ? -11.867 0.947 13.452 1.00 96.50 70 TYR A N 1
ATOM 544 C CA . TYR A 1 70 ? -11.882 0.366 14.800 1.00 96.50 70 TYR A CA 1
ATOM 545 C C . TYR A 1 70 ? -13.208 0.578 15.539 1.00 96.50 70 TYR A C 1
ATOM 547 O O . TYR A 1 70 ? -13.644 -0.318 16.270 1.00 96.50 70 TYR A O 1
ATOM 555 N N . LYS A 1 71 ? -13.891 1.711 15.324 1.00 96.94 71 LYS A N 1
ATOM 556 C CA . LYS A 1 71 ? -15.263 1.916 15.820 1.00 96.94 71 LYS A CA 1
ATOM 557 C C . LYS A 1 71 ? -16.221 0.880 15.231 1.00 96.94 71 LYS A C 1
ATOM 559 O O . LYS A 1 71 ? -17.004 0.294 15.974 1.00 96.94 71 LYS A O 1
ATOM 564 N N . LEU A 1 72 ? -16.119 0.610 13.926 1.00 97.56 72 LEU A N 1
ATOM 565 C CA . LEU A 1 72 ? -16.926 -0.404 13.243 1.00 97.56 72 LEU A CA 1
ATOM 566 C C . LEU A 1 72 ? -16.646 -1.822 13.759 1.00 97.56 72 LEU A C 1
ATOM 568 O O . LEU A 1 72 ? -17.575 -2.598 13.954 1.00 97.56 72 LEU A O 1
ATOM 572 N N . LEU A 1 73 ? -15.382 -2.183 13.994 1.00 97.31 73 LEU A N 1
ATOM 573 C CA . LEU A 1 73 ? -15.056 -3.485 14.588 1.00 97.31 73 LEU A CA 1
ATOM 574 C C . LEU A 1 73 ? -15.645 -3.614 15.997 1.00 97.31 73 LEU A C 1
ATOM 576 O O . LEU A 1 73 ? -16.292 -4.615 16.304 1.00 97.31 73 LEU A O 1
ATOM 580 N N . THR A 1 74 ? -15.490 -2.573 16.817 1.00 96.44 74 THR A N 1
ATOM 581 C CA . THR A 1 74 ? -16.023 -2.532 18.185 1.00 96.44 74 THR A CA 1
ATOM 582 C C . THR A 1 74 ? -17.546 -2.662 18.208 1.00 96.44 74 THR A C 1
ATOM 584 O O . THR A 1 74 ? -18.069 -3.448 18.992 1.00 96.44 74 THR A O 1
ATOM 587 N N . SER A 1 75 ? -18.272 -1.970 17.320 1.00 97.56 75 SER A N 1
ATOM 588 C CA . SER A 1 75 ? -19.740 -2.076 17.247 1.00 97.56 75 SER A CA 1
ATOM 589 C C . SER A 1 75 ? -20.227 -3.467 16.826 1.00 97.56 75 SER A C 1
ATOM 591 O O . SER A 1 75 ? -21.364 -3.838 17.107 1.00 97.56 75 SER A O 1
ATOM 593 N N . GLN A 1 76 ? -19.356 -4.260 16.197 1.00 97.81 76 GLN A N 1
ATOM 594 C CA . GLN A 1 76 ? -19.596 -5.657 15.841 1.00 97.81 76 GLN A CA 1
ATOM 595 C C . GLN A 1 76 ? -19.105 -6.646 16.912 1.00 97.81 76 GLN A C 1
ATOM 597 O O . GLN A 1 76 ? -19.093 -7.848 16.650 1.00 97.81 76 GLN A O 1
ATOM 602 N N . ASN A 1 77 ? -18.674 -6.171 18.089 1.00 97.38 77 ASN A N 1
ATOM 603 C CA . ASN A 1 77 ? -18.014 -6.973 19.128 1.00 97.38 77 ASN A CA 1
ATOM 604 C C . ASN A 1 77 ? -16.787 -7.748 18.606 1.00 97.38 77 ASN A C 1
ATOM 606 O O . ASN A 1 77 ? -16.500 -8.859 19.053 1.00 97.38 77 ASN A O 1
ATOM 610 N N . LYS A 1 78 ? -16.062 -7.176 17.636 1.00 96.81 78 LYS A N 1
ATOM 611 C CA . LYS A 1 78 ? -14.825 -7.738 17.083 1.00 96.81 78 LYS A CA 1
ATOM 612 C C . LYS A 1 78 ? -13.611 -6.990 17.618 1.00 96.81 78 LYS A C 1
ATOM 614 O O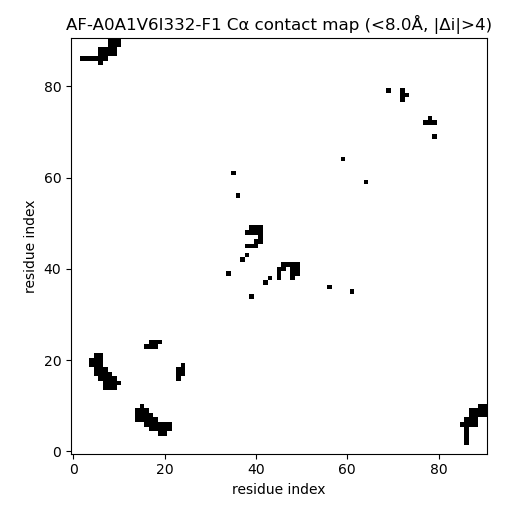 . LYS A 1 78 ? -13.622 -5.771 17.760 1.00 96.81 78 LYS A O 1
ATOM 619 N N . THR A 1 79 ? -12.525 -7.726 17.818 1.00 91.50 79 THR A N 1
ATOM 620 C CA . THR A 1 79 ? -11.209 -7.173 18.158 1.00 91.50 79 THR A CA 1
ATOM 621 C C . THR A 1 79 ? -10.279 -7.303 16.956 1.00 91.50 79 THR A C 1
ATOM 623 O O . THR A 1 79 ? -10.309 -8.315 16.252 1.00 91.50 79 THR A O 1
ATOM 626 N N . ALA A 1 80 ? -9.455 -6.286 16.700 1.00 89.31 80 ALA A N 1
ATOM 627 C CA . ALA A 1 80 ? -8.417 -6.381 15.681 1.00 89.31 80 ALA A CA 1
ATOM 628 C C . ALA A 1 80 ? -7.192 -7.106 16.246 1.00 89.31 80 ALA A C 1
ATOM 630 O O . ALA A 1 80 ? -6.721 -6.784 17.336 1.00 89.31 80 ALA A O 1
ATOM 631 N N . PHE A 1 81 ? -6.645 -8.036 15.471 1.00 88.38 81 PHE A N 1
ATOM 632 C CA . PHE A 1 81 ? -5.397 -8.715 15.794 1.00 88.38 81 PHE A CA 1
ATOM 633 C C . PHE A 1 81 ? -4.420 -8.535 14.640 1.00 88.38 81 PHE A C 1
ATOM 635 O O . PHE A 1 81 ? -4.757 -8.789 13.482 1.00 88.38 81 PHE A O 1
ATOM 642 N N . ALA A 1 82 ? -3.202 -8.098 14.954 1.00 89.56 82 ALA A N 1
ATOM 643 C CA . ALA A 1 82 ? -2.122 -8.100 13.984 1.00 89.56 82 ALA A CA 1
ATOM 644 C C . ALA A 1 82 ? -1.638 -9.541 13.778 1.00 89.56 82 ALA A C 1
ATOM 646 O O . ALA A 1 82 ? -1.423 -10.279 14.739 1.00 89.56 82 ALA A O 1
ATOM 647 N N . LYS A 1 83 ? -1.444 -9.932 12.521 1.00 90.50 83 LYS A N 1
ATOM 648 C CA . LYS A 1 83 ? -0.861 -11.220 12.147 1.00 90.50 83 LYS A CA 1
ATOM 649 C C . LYS A 1 83 ? 0.275 -10.974 11.166 1.00 90.50 83 LYS A C 1
ATOM 651 O O . LYS A 1 83 ? 0.103 -10.216 10.215 1.00 90.50 83 LYS A O 1
ATOM 656 N N . ILE A 1 84 ? 1.408 -11.640 11.383 1.00 91.44 84 ILE A N 1
ATOM 657 C CA . ILE A 1 84 ? 2.452 -11.745 10.362 1.00 91.44 84 ILE A CA 1
ATOM 658 C C . ILE A 1 84 ? 1.902 -12.650 9.260 1.00 91.44 84 ILE A C 1
ATOM 660 O O . ILE A 1 84 ? 1.659 -13.836 9.476 1.00 91.44 84 ILE A O 1
ATOM 664 N N . ASP A 1 85 ? 1.650 -12.069 8.095 1.00 92.56 85 ASP A N 1
ATOM 665 C CA . ASP A 1 85 ? 0.921 -12.695 6.990 1.00 92.56 85 ASP A CA 1
ATOM 666 C C . ASP A 1 85 ? 1.743 -12.757 5.694 1.00 92.56 85 ASP A C 1
ATOM 668 O O . ASP A 1 85 ? 1.192 -12.903 4.608 1.00 92.56 85 ASP A O 1
ATOM 672 N N . GLY A 1 86 ? 3.074 -12.684 5.807 1.00 93.56 86 GLY A N 1
ATOM 673 C CA . GLY A 1 86 ? 3.990 -12.991 4.705 1.00 93.56 86 GLY A CA 1
ATOM 674 C C . GLY A 1 86 ? 4.002 -11.963 3.574 1.00 93.56 86 GLY A C 1
ATOM 675 O O . GLY A 1 86 ? 4.454 -12.280 2.478 1.00 93.56 86 GLY A O 1
ATOM 676 N N . ARG A 1 87 ? 3.530 -10.735 3.824 1.00 95.12 87 ARG A N 1
ATOM 677 C CA . ARG A 1 87 ? 3.563 -9.636 2.843 1.00 95.12 87 ARG A CA 1
ATOM 678 C C . ARG A 1 87 ? 4.976 -9.265 2.400 1.00 95.12 87 ARG A C 1
ATOM 680 O O . ARG A 1 87 ? 5.168 -8.873 1.258 1.00 95.12 87 ARG A O 1
ATOM 687 N N . PHE A 1 88 ? 5.959 -9.383 3.284 1.00 94.69 88 PHE A N 1
ATOM 688 C CA . PHE A 1 88 ? 7.367 -9.225 2.944 1.00 94.69 88 PHE A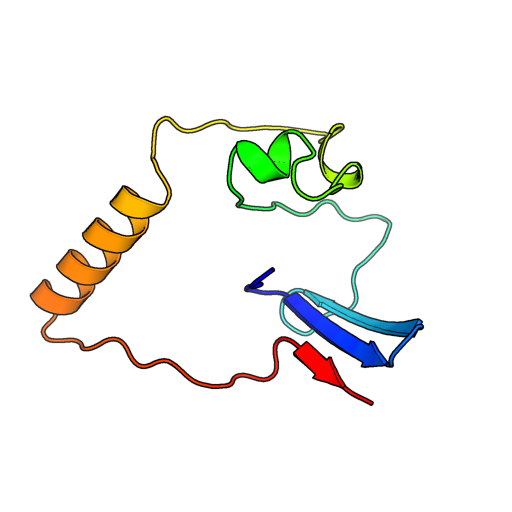 CA 1
ATOM 689 C C . PHE A 1 88 ? 8.124 -10.451 3.443 1.00 94.69 88 PHE A C 1
ATOM 691 O O . PHE A 1 88 ? 8.020 -10.802 4.619 1.00 94.69 88 PHE A O 1
ATOM 698 N N . MET A 1 89 ? 8.864 -11.095 2.551 1.00 94.00 89 MET A N 1
ATOM 699 C CA . MET A 1 89 ? 9.688 -12.261 2.837 1.00 94.00 89 MET A CA 1
ATOM 700 C C . MET A 1 89 ? 11.123 -11.982 2.402 1.00 94.00 89 MET A C 1
ATOM 702 O O . MET A 1 89 ? 11.350 -11.429 1.323 1.00 94.00 89 MET A O 1
ATOM 706 N N . TYR A 1 90 ? 12.070 -12.357 3.261 1.00 93.44 90 TYR A N 1
ATOM 707 C CA . TYR A 1 90 ? 13.495 -12.244 2.983 1.00 93.44 90 TYR A CA 1
ATOM 708 C C . TYR A 1 90 ? 14.047 -13.613 2.581 1.00 93.44 90 TYR A C 1
ATOM 710 O O . TYR A 1 90 ? 13.924 -14.556 3.364 1.00 93.44 90 TYR A O 1
ATOM 718 N N . GLU A 1 91 ? 14.634 -13.709 1.388 1.00 88.31 91 GLU A N 1
ATOM 719 C CA . GLU A 1 91 ? 15.210 -14.947 0.828 1.00 88.31 91 GLU A CA 1
ATOM 720 C C . GLU A 1 91 ? 16.630 -14.748 0.303 1.00 88.31 91 GLU A C 1
ATOM 722 O O . GLU A 1 91 ? 16.842 -13.806 -0.489 1.00 88.31 91 GLU A O 1
#

Mean predicted aligned error: 3.46 Å

pLDDT: mean 94.61, std 3.34, range [70.94, 97.81]

Foldseek 3Di:
DDDDQKAWEAAPPDTPAIARVNHGDDPPDDDDDDDDPCLCCCHVNNVVNPDHPDDDDDPDDPVVVVVVVCVVCVVVVHDDDDDPDRSYHYD

Secondary structure (DSSP, 8-state):
---SSEEEEE-SS-EEEEEETTEEPPTT--------HHHHTTGGG-GGGSS-S-----S--HHHHHHHHHHHHHHTT--------SSEEE-

Radius of gyration: 15.92 Å; Cα contacts (8 Å, |Δi|>4): 77; chains: 1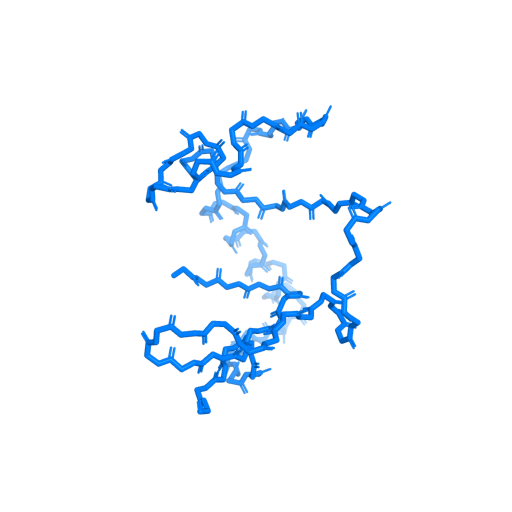; bounding box: 40×30×39 Å